Protein AF-A0A1W9PVQ9-F1 (afdb_monomer_lite)

Structure (mmCIF, N/CA/C/O backbone):
data_AF-A0A1W9PVQ9-F1
#
_entry.id   AF-A0A1W9PVQ9-F1
#
loop_
_atom_site.group_PDB
_atom_site.id
_atom_site.type_symbol
_atom_site.label_atom_id
_atom_site.label_alt_id
_atom_site.label_comp_id
_atom_site.label_asym_id
_atom_site.label_entity_id
_atom_site.label_seq_id
_atom_site.pdbx_PDB_ins_code
_atom_site.Cartn_x
_atom_site.Cartn_y
_atom_site.Cartn_z
_atom_site.occupancy
_atom_site.B_iso_or_equiv
_atom_site.auth_seq_id
_atom_site.auth_comp_id
_atom_site.auth_asym_id
_atom_site.auth_atom_id
_atom_site.pdbx_PDB_model_num
ATOM 1 N N . MET A 1 1 ? 15.799 -11.927 -10.872 1.00 75.81 1 MET A N 1
ATOM 2 C CA . MET A 1 1 ? 15.620 -10.584 -11.470 1.00 75.81 1 MET A CA 1
ATOM 3 C C . MET A 1 1 ? 14.295 -10.593 -12.224 1.00 75.81 1 MET A C 1
ATOM 5 O O . MET A 1 1 ? 13.994 -11.629 -12.804 1.00 75.81 1 MET A O 1
ATOM 9 N N . PHE A 1 2 ? 13.507 -9.514 -12.170 1.00 93.31 2 PHE A N 1
ATOM 10 C CA . PHE A 1 2 ? 12.150 -9.440 -12.749 1.00 93.31 2 PHE A CA 1
ATOM 11 C C . PHE A 1 2 ? 12.075 -8.301 -13.785 1.00 93.31 2 PHE A C 1
ATOM 13 O O . PHE A 1 2 ? 11.537 -7.238 -13.480 1.00 93.31 2 PHE A O 1
ATOM 20 N N . PRO A 1 3 ? 12.709 -8.460 -14.965 1.00 94.81 3 PRO A N 1
ATOM 21 C CA . PRO A 1 3 ? 12.792 -7.406 -15.986 1.00 94.81 3 PRO A CA 1
ATOM 22 C C . PRO A 1 3 ? 11.444 -7.101 -16.656 1.00 94.81 3 PRO A C 1
ATOM 24 O O . PRO A 1 3 ? 11.314 -6.123 -17.378 1.00 94.81 3 PRO A O 1
ATOM 27 N N . ASP A 1 4 ? 10.459 -7.962 -16.433 1.00 96.94 4 ASP A N 1
ATOM 28 C CA . ASP A 1 4 ? 9.100 -7.885 -16.946 1.00 96.94 4 ASP A CA 1
ATOM 29 C C . ASP A 1 4 ? 8.183 -6.955 -16.136 1.00 96.94 4 ASP A C 1
ATOM 31 O O . ASP A 1 4 ? 7.067 -6.672 -16.566 1.00 96.94 4 ASP A O 1
ATOM 35 N N . LEU A 1 5 ? 8.648 -6.463 -14.984 1.00 96.75 5 LEU A N 1
ATOM 36 C CA . LEU A 1 5 ? 7.979 -5.419 -14.211 1.00 96.75 5 LEU A CA 1
ATOM 37 C C . LEU A 1 5 ? 8.607 -4.061 -14.514 1.00 96.75 5 LEU A C 1
ATOM 39 O O . LEU A 1 5 ? 9.827 -3.945 -14.461 1.00 96.75 5 LEU A O 1
ATOM 43 N N . THR A 1 6 ? 7.796 -3.028 -14.717 1.00 97.62 6 THR A N 1
ATOM 44 C CA . THR A 1 6 ? 8.257 -1.632 -14.653 1.00 97.62 6 THR A CA 1
ATOM 45 C C . THR A 1 6 ? 8.108 -1.124 -13.222 1.00 97.62 6 THR A C 1
ATOM 47 O O . THR A 1 6 ? 7.087 -1.376 -12.583 1.00 97.62 6 THR A O 1
ATOM 50 N N . VAL A 1 7 ? 9.126 -0.438 -12.698 1.00 97.19 7 VAL A N 1
ATOM 51 C CA . VAL A 1 7 ? 9.133 0.096 -11.330 1.00 97.19 7 VAL A CA 1
ATOM 52 C C . VAL A 1 7 ? 9.292 1.610 -11.359 1.00 97.19 7 VAL A C 1
ATOM 54 O O . VAL A 1 7 ? 10.380 2.124 -11.613 1.00 97.19 7 VAL A O 1
ATOM 57 N N . ASP A 1 8 ? 8.213 2.311 -11.034 1.00 97.75 8 ASP A N 1
ATOM 58 C CA . ASP A 1 8 ? 8.192 3.762 -10.877 1.00 97.75 8 ASP A CA 1
ATOM 59 C C . ASP A 1 8 ? 8.558 4.164 -9.443 1.00 97.75 8 ASP A C 1
ATOM 61 O O . ASP A 1 8 ? 7.897 3.780 -8.475 1.00 97.75 8 ASP A O 1
ATOM 65 N N . ILE A 1 9 ? 9.611 4.967 -9.292 1.00 96.56 9 ILE A N 1
ATOM 66 C CA . ILE A 1 9 ? 10.052 5.512 -8.006 1.00 96.56 9 ILE A CA 1
ATOM 67 C C . ILE A 1 9 ? 9.847 7.022 -8.017 1.00 96.56 9 ILE A C 1
ATOM 69 O O . ILE A 1 9 ? 10.523 7.767 -8.727 1.00 96.56 9 ILE A O 1
ATOM 73 N N . ILE A 1 10 ? 8.927 7.476 -7.173 1.00 96.06 10 ILE A N 1
ATOM 74 C CA . ILE A 1 10 ? 8.628 8.893 -6.970 1.00 96.06 10 ILE A CA 1
ATOM 75 C C . ILE A 1 10 ? 9.386 9.389 -5.734 1.00 96.06 10 ILE A C 1
ATOM 77 O O . ILE A 1 10 ? 9.436 8.721 -4.701 1.00 96.06 10 ILE A O 1
ATOM 81 N N . GLY A 1 11 ? 9.974 10.578 -5.837 1.00 94.56 11 GLY A N 1
ATOM 82 C CA . GLY A 1 11 ? 10.745 11.252 -4.789 1.00 94.56 11 GLY A CA 1
ATOM 83 C C . GLY A 1 11 ? 12.262 11.182 -4.974 1.00 94.56 11 GLY A C 1
ATOM 84 O O . GLY A 1 11 ? 12.976 11.968 -4.358 1.00 94.56 11 GLY A O 1
ATOM 85 N N . TYR A 1 12 ? 12.758 10.306 -5.849 1.00 93.25 12 TYR A N 1
ATOM 86 C CA . TYR A 1 12 ? 14.179 10.192 -6.184 1.00 93.25 12 TYR A CA 1
ATOM 87 C C . TYR A 1 12 ? 14.380 10.526 -7.655 1.00 93.25 12 TYR A C 1
ATOM 89 O O . TYR A 1 12 ? 13.727 9.926 -8.501 1.00 93.25 12 TYR A O 1
ATOM 97 N N . GLY A 1 13 ? 15.253 11.491 -7.954 1.00 92.25 13 GLY A N 1
ATOM 98 C CA . GLY A 1 13 ? 15.697 11.789 -9.326 1.00 92.25 13 GLY A CA 1
ATOM 99 C C . GLY A 1 13 ? 17.002 11.076 -9.687 1.00 92.25 13 GLY A C 1
ATOM 100 O O . GLY A 1 13 ? 17.274 10.815 -10.851 1.00 92.25 13 GLY A O 1
ATOM 101 N N . GLU A 1 14 ? 17.785 10.712 -8.673 1.00 91.38 14 GLU A N 1
ATOM 102 C CA . GLU A 1 14 ? 19.013 9.934 -8.786 1.00 91.38 14 GLU A CA 1
ATOM 103 C C . GLU A 1 14 ? 19.167 9.031 -7.554 1.00 91.38 14 GLU A C 1
ATOM 105 O O . GLU A 1 14 ? 18.642 9.331 -6.476 1.00 91.38 14 GLU A O 1
ATOM 110 N N . LEU A 1 15 ? 19.871 7.906 -7.709 1.00 87.62 15 LEU A N 1
ATOM 111 C CA . LEU A 1 15 ? 20.247 7.065 -6.574 1.00 87.62 15 LEU A CA 1
ATOM 112 C C . LEU A 1 15 ? 21.492 7.622 -5.874 1.00 87.62 15 LEU A C 1
ATOM 114 O O . LEU A 1 15 ? 22.383 8.164 -6.540 1.00 87.62 15 LEU A O 1
ATOM 118 N N . PRO A 1 16 ? 21.628 7.398 -4.552 1.00 83.00 16 PRO A N 1
ATOM 119 C CA . PRO A 1 16 ? 22.886 7.631 -3.860 1.00 83.00 16 PRO A CA 1
ATOM 120 C C . PRO A 1 16 ? 24.035 6.929 -4.595 1.00 83.00 16 PRO A C 1
ATOM 122 O O . PRO A 1 16 ? 23.913 5.773 -5.001 1.00 83.00 16 PRO A O 1
ATOM 125 N N . ASN A 1 17 ? 25.156 7.629 -4.763 1.00 86.00 17 ASN A N 1
ATOM 126 C CA . ASN A 1 17 ? 26.359 7.135 -5.449 1.00 86.00 17 ASN A CA 1
ATOM 127 C C . ASN A 1 17 ? 26.220 6.889 -6.967 1.00 86.00 17 ASN A C 1
ATOM 129 O O . ASN A 1 17 ? 27.104 6.259 -7.543 1.00 86.00 17 ASN A O 1
AT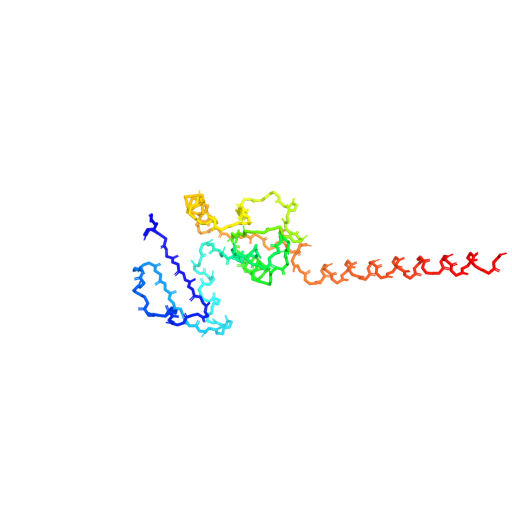OM 133 N N . LYS A 1 18 ? 25.157 7.381 -7.626 1.00 81.00 18 LYS A N 1
ATOM 134 C CA . LYS A 1 18 ? 24.981 7.334 -9.096 1.00 81.00 18 LYS A CA 1
ATOM 135 C C . LYS A 1 18 ? 25.138 5.934 -9.703 1.00 81.00 18 LYS A C 1
ATOM 137 O O . LYS A 1 18 ? 25.698 5.769 -10.786 1.00 81.00 18 LYS A O 1
ATOM 142 N N . GLN A 1 19 ? 24.659 4.917 -8.992 1.00 83.31 19 GLN A N 1
ATOM 143 C CA . GLN A 1 19 ? 24.690 3.546 -9.493 1.00 83.31 19 GLN A CA 1
ATOM 144 C C . GLN A 1 19 ? 23.844 3.416 -10.771 1.00 83.31 19 GLN A C 1
ATOM 146 O O . GLN A 1 19 ? 22.787 4.051 -10.861 1.00 83.31 19 GLN A O 1
ATOM 151 N N . PRO A 1 20 ? 24.275 2.601 -11.752 1.00 86.31 20 PRO A N 1
ATOM 152 C CA . PRO A 1 20 ? 23.484 2.354 -12.948 1.00 86.31 20 PRO A CA 1
ATOM 153 C C . PRO A 1 20 ? 22.158 1.689 -12.570 1.00 86.31 20 PRO A C 1
ATOM 155 O O . PRO A 1 20 ? 22.122 0.723 -11.806 1.00 86.31 20 PRO A O 1
ATOM 158 N N . LEU A 1 21 ? 21.067 2.218 -13.117 1.00 90.06 21 LEU A N 1
ATOM 159 C CA . LEU A 1 21 ? 19.730 1.678 -12.911 1.00 90.06 21 LEU A CA 1
ATOM 160 C C . LEU A 1 21 ? 19.449 0.541 -13.897 1.00 90.06 21 LEU A C 1
ATOM 162 O O . LEU A 1 21 ? 19.834 0.635 -15.066 1.00 90.06 21 LEU A O 1
ATOM 166 N N . PRO A 1 22 ? 18.735 -0.514 -13.472 1.00 92.69 22 PRO A N 1
ATOM 167 C CA . PRO A 1 22 ? 18.123 -1.450 -14.404 1.00 92.69 22 PRO A CA 1
ATOM 168 C C . PRO A 1 22 ? 17.193 -0.714 -15.381 1.00 92.69 22 PRO A C 1
ATOM 170 O O . PRO A 1 22 ? 16.501 0.223 -14.988 1.00 92.69 22 PRO A O 1
ATOM 173 N N . GLY A 1 23 ? 17.124 -1.166 -16.637 1.00 94.69 23 GLY A N 1
ATOM 174 C CA . GLY A 1 23 ? 16.328 -0.505 -17.687 1.00 94.69 23 GLY A CA 1
ATOM 175 C C . GLY A 1 23 ? 14.810 -0.498 -17.456 1.00 94.69 23 GLY A C 1
ATOM 176 O O . GLY A 1 23 ? 14.084 0.162 -18.189 1.00 94.69 23 GLY A O 1
ATOM 177 N N . ASN A 1 24 ? 14.331 -1.221 -16.445 1.00 96.94 24 ASN A N 1
ATOM 178 C CA . ASN A 1 24 ? 12.931 -1.301 -16.044 1.00 96.94 24 ASN A CA 1
ATOM 179 C C . ASN A 1 24 ? 12.615 -0.491 -14.768 1.00 96.94 24 ASN A C 1
ATOM 181 O O . ASN A 1 24 ? 11.546 -0.662 -14.186 1.00 96.94 24 ASN A O 1
ATOM 185 N N . VAL A 1 25 ? 13.535 0.364 -14.310 1.00 96.25 25 VAL A N 1
ATOM 186 C CA . VAL A 1 25 ? 13.341 1.258 -13.159 1.00 96.25 25 VAL A CA 1
ATOM 187 C C . VAL A 1 25 ? 13.334 2.705 -13.635 1.00 96.25 25 VAL A C 1
ATOM 189 O O . VAL A 1 25 ? 14.267 3.148 -14.301 1.00 96.25 25 VAL A O 1
ATOM 192 N N . ILE A 1 26 ? 12.300 3.452 -13.256 1.00 96.69 26 ILE A N 1
ATOM 193 C CA . ILE A 1 26 ? 12.103 4.848 -13.643 1.00 96.69 26 ILE A CA 1
ATOM 194 C C . ILE A 1 26 ? 12.126 5.711 -12.383 1.00 96.69 26 ILE A C 1
ATOM 196 O O . ILE A 1 26 ? 11.346 5.506 -11.454 1.00 96.69 26 ILE A O 1
ATOM 200 N N . LEU A 1 27 ? 13.037 6.680 -12.351 1.00 97.00 27 LEU A N 1
ATOM 201 C CA . LEU A 1 27 ? 13.144 7.675 -11.288 1.00 97.00 27 LEU A CA 1
ATOM 202 C C . LEU A 1 27 ? 12.448 8.961 -11.731 1.00 97.00 27 LEU A C 1
ATOM 204 O O . LEU A 1 27 ? 12.889 9.606 -12.679 1.00 97.00 27 LEU A O 1
ATOM 208 N N . HIS A 1 28 ? 11.376 9.343 -11.044 1.00 96.69 28 HIS A N 1
ATOM 209 C CA . HIS A 1 28 ? 10.561 10.504 -11.425 1.00 96.69 28 HIS A CA 1
ATOM 210 C C . HIS A 1 28 ? 10.985 11.810 -10.750 1.00 96.69 28 HIS A C 1
ATOM 212 O O . HIS A 1 28 ? 10.452 12.871 -11.065 1.00 96.69 28 HIS A O 1
ATOM 218 N N . GLY A 1 29 ? 11.918 11.763 -9.797 1.00 96.19 29 GLY A N 1
ATOM 219 C CA . GLY A 1 29 ? 12.173 12.906 -8.926 1.00 96.19 29 GLY A CA 1
ATOM 220 C C . GLY A 1 29 ? 10.974 13.220 -8.036 1.00 96.19 29 GLY A C 1
ATOM 221 O O . GLY A 1 29 ? 10.054 12.417 -7.871 1.00 96.19 29 GLY A O 1
ATOM 222 N N . TYR A 1 30 ? 11.000 14.393 -7.411 1.00 96.38 30 TYR A N 1
ATOM 223 C CA . TYR A 1 30 ? 9.848 14.876 -6.662 1.00 96.38 30 TYR A CA 1
ATOM 224 C C . TYR A 1 30 ? 8.717 15.254 -7.624 1.00 96.38 30 TYR A C 1
ATOM 226 O O . TYR A 1 30 ? 8.919 16.074 -8.517 1.00 96.38 30 TYR A O 1
ATOM 234 N N . LEU A 1 31 ? 7.524 14.703 -7.395 1.00 96.94 31 LEU A N 1
ATOM 235 C CA . LEU A 1 31 ? 6.315 15.037 -8.142 1.00 96.94 31 LEU A CA 1
ATOM 236 C C . LEU A 1 31 ? 5.258 15.633 -7.217 1.00 96.94 31 LEU A C 1
ATOM 238 O O . LEU A 1 31 ? 5.108 15.214 -6.067 1.00 96.94 31 LEU A O 1
ATOM 242 N N . LYS A 1 32 ? 4.485 16.583 -7.747 1.00 96.38 32 LYS A N 1
ATOM 243 C CA . LYS A 1 32 ? 3.250 17.048 -7.110 1.00 96.38 32 LYS A CA 1
ATOM 244 C C . LYS A 1 32 ? 2.121 16.049 -7.358 1.00 96.38 32 LYS A C 1
ATOM 246 O O . LYS A 1 32 ? 2.213 15.199 -8.243 1.00 96.38 32 LYS A O 1
ATOM 251 N N . SER A 1 33 ? 1.033 16.193 -6.605 1.00 93.56 33 SER A N 1
ATOM 252 C CA . SER A 1 33 ? -0.125 15.297 -6.681 1.00 93.56 33 SER A CA 1
ATOM 253 C C . SER A 1 33 ? -0.703 15.149 -8.077 1.00 93.56 33 SER A C 1
ATOM 255 O O . SER A 1 33 ? -0.886 14.031 -8.537 1.00 93.56 33 SER A O 1
ATOM 257 N N . GLU A 1 34 ? -0.896 16.242 -8.806 1.00 95.75 34 GLU A N 1
ATOM 258 C CA . GLU A 1 34 ? -1.397 16.186 -10.185 1.00 95.75 34 GLU A CA 1
ATOM 259 C C . GLU A 1 34 ? -0.549 15.316 -11.129 1.00 95.75 34 GLU A C 1
ATOM 261 O O . GLU A 1 34 ? -1.084 14.727 -12.069 1.00 95.75 34 GLU A O 1
ATOM 266 N N . ASP A 1 35 ? 0.754 15.188 -10.867 1.00 97.31 35 ASP A N 1
ATOM 267 C CA . ASP A 1 35 ? 1.671 14.430 -11.711 1.00 97.31 35 ASP A CA 1
ATOM 268 C C . ASP A 1 35 ? 1.791 12.974 -11.278 1.00 97.31 35 ASP A C 1
ATOM 270 O O . ASP A 1 35 ? 1.674 12.085 -12.122 1.00 97.31 35 ASP A O 1
ATOM 274 N N . TYR A 1 36 ? 1.947 12.691 -9.979 1.00 96.50 36 TYR A N 1
ATOM 275 C CA . TYR A 1 36 ? 2.007 11.291 -9.550 1.00 96.50 36 TYR A CA 1
ATOM 276 C C . TYR A 1 36 ? 0.666 10.568 -9.715 1.00 96.50 36 TYR A C 1
ATOM 278 O O . TYR A 1 36 ? 0.649 9.351 -9.893 1.00 96.50 36 TYR A O 1
ATOM 286 N N . LEU A 1 37 ? -0.461 11.286 -9.733 1.00 97.19 37 LEU A N 1
ATOM 287 C CA . LEU A 1 37 ? -1.762 10.679 -10.018 1.00 97.19 37 LEU A CA 1
ATOM 288 C C . LEU A 1 37 ? -1.871 10.146 -11.450 1.00 97.19 37 LEU A C 1
ATOM 290 O O . LEU A 1 37 ? -2.578 9.166 -11.677 1.00 97.19 37 LEU A O 1
ATOM 294 N N . LYS A 1 38 ? -1.125 10.714 -12.406 1.00 97.62 38 LYS A N 1
ATOM 295 C CA . LYS A 1 38 ? -1.024 10.160 -13.767 1.00 97.62 38 LYS A CA 1
ATOM 296 C C . LYS A 1 38 ? -0.326 8.799 -13.751 1.00 97.62 38 LYS A C 1
ATOM 298 O O . LYS A 1 38 ? -0.729 7.903 -14.485 1.00 97.62 38 LYS A O 1
ATOM 303 N N . ILE A 1 39 ? 0.669 8.627 -12.877 1.00 97.81 39 ILE A N 1
ATOM 304 C CA . ILE A 1 39 ? 1.351 7.343 -12.661 1.00 97.81 39 ILE A CA 1
ATOM 305 C C . ILE A 1 39 ? 0.396 6.356 -11.983 1.00 97.81 39 ILE A C 1
ATOM 307 O O . ILE A 1 39 ? 0.259 5.226 -12.440 1.00 97.81 39 ILE A O 1
ATOM 311 N N . PHE A 1 40 ? -0.336 6.780 -10.948 1.00 97.69 40 PHE A N 1
ATOM 312 C CA . PHE A 1 40 ? -1.325 5.917 -10.286 1.00 97.69 40 PHE A CA 1
ATOM 313 C C . PHE A 1 40 ? -2.405 5.431 -11.256 1.00 97.69 40 PHE A C 1
ATOM 315 O O . PHE A 1 40 ? -2.829 4.282 -11.172 1.00 97.69 40 PHE A O 1
ATOM 322 N N . ALA A 1 41 ? -2.831 6.274 -12.199 1.00 97.19 41 ALA A N 1
ATOM 323 C CA . ALA A 1 41 ? -3.848 5.907 -13.178 1.00 97.19 41 ALA A CA 1
ATOM 324 C C . ALA A 1 41 ? -3.440 4.692 -14.029 1.00 97.19 41 ALA A C 1
ATOM 326 O O . ALA A 1 41 ? -4.302 3.872 -14.349 1.00 97.19 41 ALA A O 1
ATOM 327 N N . ILE A 1 42 ? -2.148 4.550 -14.344 1.00 96.81 42 ILE A N 1
ATOM 328 C CA . ILE A 1 42 ? -1.613 3.460 -15.175 1.00 96.81 42 ILE A CA 1
ATOM 329 C C . ILE A 1 42 ? -0.961 2.329 -14.371 1.00 96.81 42 ILE A C 1
ATOM 331 O O . ILE A 1 42 ? -0.754 1.250 -14.917 1.00 96.81 42 ILE A O 1
ATOM 335 N N . ALA A 1 43 ? -0.648 2.546 -13.093 1.00 98.25 43 ALA A N 1
ATOM 336 C CA . ALA A 1 43 ? -0.029 1.534 -12.247 1.00 98.25 43 ALA A CA 1
ATOM 337 C C . ALA A 1 43 ? -0.977 0.351 -11.986 1.00 98.25 43 ALA A C 1
ATOM 339 O O . ALA A 1 43 ? -2.193 0.510 -11.840 1.00 98.25 43 ALA A O 1
ATOM 340 N N . ASP A 1 44 ? -0.412 -0.851 -11.892 1.00 98.50 44 ASP A N 1
ATOM 341 C CA . ASP A 1 44 ? -1.158 -2.067 -11.549 1.00 98.50 44 ASP A CA 1
ATOM 342 C C . ASP A 1 44 ? -1.184 -2.327 -10.042 1.00 98.50 44 ASP A C 1
ATOM 344 O O . ASP A 1 44 ? -2.186 -2.792 -9.502 1.00 98.50 44 ASP A O 1
ATOM 348 N N . VAL A 1 45 ? -0.079 -2.025 -9.360 1.00 98.62 45 VAL A N 1
ATOM 349 C CA . VAL A 1 45 ? 0.091 -2.221 -7.919 1.00 98.62 45 VAL A CA 1
ATOM 350 C C . VAL A 1 45 ? 0.930 -1.102 -7.321 1.00 98.62 45 VAL A C 1
ATOM 352 O O . VAL A 1 45 ? 1.772 -0.513 -7.999 1.00 98.62 45 VAL A O 1
ATOM 355 N N . ALA A 1 46 ? 0.738 -0.847 -6.032 1.00 98.44 46 ALA A N 1
ATOM 356 C CA . ALA A 1 46 ? 1.535 0.095 -5.263 1.00 98.44 46 ALA A CA 1
ATOM 357 C C . ALA A 1 46 ? 2.317 -0.604 -4.145 1.00 98.44 46 ALA A C 1
ATOM 359 O O . ALA A 1 46 ? 1.916 -1.646 -3.622 1.00 98.44 46 ALA A O 1
ATOM 360 N N . VAL A 1 47 ? 3.441 -0.008 -3.750 1.00 98.25 47 VAL A N 1
ATOM 361 C CA . VAL A 1 47 ? 4.327 -0.539 -2.710 1.00 98.25 47 VAL A CA 1
ATOM 362 C C . VAL A 1 47 ? 4.402 0.467 -1.565 1.00 98.25 47 VAL A C 1
ATOM 364 O O . VAL A 1 47 ? 4.913 1.574 -1.726 1.00 98.25 47 VAL A O 1
ATOM 367 N N . SER A 1 48 ? 3.875 0.093 -0.397 1.00 97.62 48 SER A N 1
ATOM 368 C CA . SER A 1 48 ? 4.009 0.881 0.834 1.00 97.62 48 SER A CA 1
ATOM 369 C C . SER A 1 48 ? 5.416 0.713 1.432 1.00 97.62 48 SER A C 1
ATOM 371 O O . SER A 1 48 ? 6.341 0.202 0.806 1.00 97.62 48 SER A O 1
ATOM 373 N N . SER A 1 49 ? 5.614 1.168 2.667 1.00 95.69 49 SER A N 1
ATOM 374 C CA . SER A 1 49 ? 6.875 1.001 3.387 1.00 95.69 49 SER A CA 1
ATOM 375 C C . SER A 1 49 ? 7.272 -0.476 3.483 1.00 95.69 49 SER A C 1
ATOM 377 O O . SER A 1 49 ? 6.510 -1.301 3.986 1.00 95.69 49 SER A O 1
ATOM 379 N N . LEU A 1 50 ? 8.492 -0.782 3.037 1.00 96.62 50 LEU A N 1
ATOM 380 C CA . LEU A 1 50 ? 9.031 -2.143 3.013 1.00 96.62 50 LEU A CA 1
ATOM 381 C C . LEU A 1 50 ? 9.990 -2.452 4.169 1.00 96.62 50 LEU A C 1
ATOM 383 O O . LEU A 1 50 ? 10.139 -3.608 4.541 1.00 96.62 50 LEU A O 1
ATOM 387 N N . ALA A 1 51 ? 10.631 -1.442 4.764 1.00 96.50 51 ALA A N 1
ATOM 388 C CA . ALA A 1 51 ? 11.617 -1.653 5.826 1.00 96.50 51 ALA A CA 1
ATOM 389 C C . ALA A 1 51 ? 11.330 -0.985 7.195 1.00 96.50 51 ALA A C 1
ATOM 391 O O . ALA A 1 51 ? 12.256 -0.406 7.770 1.00 96.50 51 ALA A O 1
ATOM 392 N N . PRO A 1 52 ? 10.101 -1.027 7.759 1.00 96.81 52 PRO A N 1
ATOM 393 C CA . PRO A 1 52 ? 9.859 -0.524 9.120 1.00 96.81 52 PRO A CA 1
ATOM 394 C C . PRO A 1 52 ? 10.715 -1.191 10.212 1.00 96.81 52 PRO A C 1
ATOM 396 O O . PRO A 1 52 ? 11.164 -0.494 11.123 1.00 96.81 52 PRO A O 1
ATOM 399 N N . HIS A 1 53 ? 11.042 -2.485 10.082 1.00 97.12 53 HIS A N 1
ATOM 400 C CA . HIS A 1 53 ? 11.933 -3.209 11.008 1.00 97.12 53 HIS A CA 1
ATOM 401 C C . HIS A 1 53 ? 13.289 -2.524 11.233 1.00 97.12 53 HIS A C 1
ATOM 403 O O . HIS A 1 53 ? 13.832 -2.597 12.332 1.00 97.12 53 HIS A O 1
ATOM 409 N N . ARG A 1 54 ? 13.821 -1.784 10.247 1.00 97.38 54 ARG A N 1
ATOM 410 C CA . ARG A 1 54 ? 15.078 -1.019 10.398 1.00 97.38 54 ARG A CA 1
ATOM 411 C C . ARG A 1 54 ? 15.006 0.059 11.477 1.00 97.38 54 ARG A C 1
ATOM 413 O O . ARG A 1 54 ? 16.034 0.562 11.915 1.00 97.38 54 ARG A O 1
ATOM 420 N N . LYS A 1 55 ? 13.794 0.437 11.881 1.00 96.62 55 LYS A N 1
ATOM 421 C CA . LYS A 1 55 ? 13.511 1.399 12.949 1.00 96.62 55 LYS A CA 1
ATOM 422 C C . LYS A 1 55 ? 12.893 0.736 14.185 1.00 96.62 55 LYS A C 1
ATOM 424 O O . LYS A 1 55 ? 12.373 1.446 15.036 1.00 96.62 55 LYS A O 1
ATOM 429 N N . GLY A 1 56 ? 12.908 -0.598 14.273 1.00 97.06 56 GLY A N 1
ATOM 430 C CA . GLY A 1 56 ? 12.274 -1.345 15.365 1.00 97.06 56 GLY A CA 1
ATOM 431 C C . GLY A 1 56 ? 10.745 -1.257 15.370 1.00 97.06 56 GLY A C 1
ATOM 432 O O . GLY A 1 56 ? 10.136 -1.370 16.428 1.00 97.06 56 GLY A O 1
ATOM 433 N N . MET A 1 57 ? 10.124 -1.001 14.214 1.00 97.25 57 MET A N 1
ATOM 434 C CA . MET A 1 57 ? 8.669 -0.901 14.088 1.00 97.25 57 MET A CA 1
ATOM 435 C C . MET A 1 57 ? 8.097 -2.144 13.415 1.00 97.25 57 MET A C 1
ATOM 437 O O . MET A 1 57 ? 8.472 -2.436 12.278 1.00 97.25 57 MET A O 1
ATOM 441 N N . ASP A 1 58 ? 7.139 -2.792 14.078 1.00 96.88 58 ASP A N 1
ATOM 442 C CA . ASP A 1 58 ? 6.356 -3.903 13.519 1.00 96.88 58 ASP A CA 1
ATOM 443 C C . ASP A 1 58 ? 4.972 -3.485 13.036 1.00 96.88 58 ASP A C 1
ATOM 445 O O . ASP A 1 58 ? 4.445 -4.085 12.102 1.00 96.88 58 ASP A O 1
ATOM 449 N N . GLU A 1 59 ? 4.407 -2.432 13.630 1.00 97.75 59 GLU A N 1
ATOM 450 C CA . GLU A 1 59 ? 3.089 -1.904 13.294 1.00 97.75 59 GLU A CA 1
ATOM 451 C C . GLU A 1 59 ? 3.177 -0.451 12.801 1.00 97.75 59 GLU A C 1
ATOM 453 O O . GLU A 1 59 ? 3.968 0.344 13.317 1.00 97.75 59 GLU A O 1
ATOM 458 N N . ALA A 1 60 ? 2.380 -0.095 11.788 1.00 96.69 60 ALA A N 1
ATOM 459 C CA . ALA A 1 60 ? 2.280 1.278 11.291 1.00 96.69 60 ALA A CA 1
ATOM 460 C C . ALA A 1 60 ? 0.934 1.578 10.608 1.00 96.69 60 ALA A C 1
ATOM 462 O O . ALA A 1 60 ? 0.257 0.691 10.098 1.00 96.69 60 ALA A O 1
ATOM 463 N N . SER A 1 61 ? 0.603 2.866 10.502 1.00 94.94 61 SER A N 1
ATOM 464 C CA . SER A 1 61 ? -0.544 3.406 9.758 1.00 94.94 61 SER A CA 1
ATOM 465 C C . SER A 1 61 ? -0.074 4.318 8.613 1.00 94.94 61 SER A C 1
ATOM 467 O O . SER A 1 61 ? -0.371 5.510 8.545 1.00 94.94 61 SER A O 1
ATOM 469 N N . SER A 1 62 ? 0.747 3.766 7.713 1.00 95.56 62 SER A N 1
ATOM 470 C CA . SER A 1 62 ? 1.431 4.533 6.659 1.00 95.56 62 SER A CA 1
ATOM 471 C C . SER A 1 62 ? 0.453 5.299 5.762 1.00 95.56 62 SER A C 1
ATOM 473 O O . SER A 1 62 ? -0.380 4.682 5.094 1.00 95.56 62 SER A O 1
ATOM 475 N N . LEU A 1 63 ? 0.629 6.620 5.640 1.00 94.69 63 LEU A N 1
ATOM 476 C CA . LEU A 1 63 ? -0.168 7.458 4.732 1.00 94.69 63 LEU A CA 1
ATOM 477 C C . LEU A 1 63 ? -0.146 6.947 3.285 1.00 94.69 63 LEU A C 1
ATOM 479 O O . LEU A 1 63 ? -1.174 6.987 2.619 1.00 94.69 63 LEU A O 1
ATOM 483 N N . LYS A 1 64 ? 0.985 6.378 2.838 1.00 94.88 64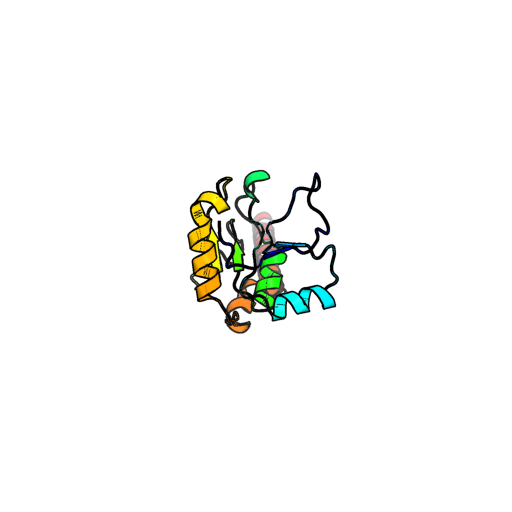 LYS A N 1
ATOM 484 C CA . LYS A 1 64 ? 1.121 5.801 1.492 1.00 94.88 64 LYS A CA 1
ATOM 485 C C . LYS A 1 64 ? 0.072 4.723 1.227 1.00 94.88 64 LYS A C 1
ATOM 487 O O . LYS A 1 64 ? -0.629 4.779 0.230 1.00 94.88 64 LYS A O 1
ATOM 492 N N . SER A 1 65 ? -0.073 3.768 2.148 1.00 96.88 65 SER A N 1
ATOM 493 C CA . SER A 1 65 ? -1.044 2.677 1.989 1.00 96.88 65 SER A CA 1
ATOM 494 C C . SER A 1 65 ? -2.489 3.179 1.923 1.00 96.88 65 SER A C 1
ATOM 496 O O . SER A 1 65 ? -3.256 2.688 1.102 1.00 96.88 65 SER A O 1
ATOM 498 N N . ARG A 1 66 ? -2.850 4.191 2.727 1.00 97.00 66 ARG A N 1
ATOM 499 C CA . ARG A 1 66 ? -4.188 4.801 2.678 1.00 97.00 66 ARG A CA 1
ATOM 500 C C . ARG A 1 66 ? -4.406 5.505 1.348 1.00 97.00 66 ARG A C 1
ATOM 502 O O . ARG A 1 66 ? -5.454 5.332 0.744 1.00 97.00 66 ARG A O 1
ATOM 509 N N . GLU A 1 67 ? -3.418 6.261 0.881 1.00 96.62 67 GLU A N 1
ATOM 510 C CA . GLU A 1 67 ? -3.502 6.975 -0.389 1.00 96.62 67 GLU A CA 1
ATOM 511 C C . GLU A 1 67 ? -3.647 6.011 -1.573 1.00 96.62 67 GLU A C 1
ATOM 513 O O . GLU A 1 67 ? -4.582 6.145 -2.357 1.00 96.62 67 GLU A O 1
ATOM 518 N N . TYR A 1 68 ? -2.788 4.994 -1.669 1.00 98.06 68 TYR A N 1
ATOM 519 C CA . TYR A 1 68 ? -2.851 4.001 -2.743 1.00 98.06 68 TYR A CA 1
ATOM 520 C C . TYR A 1 68 ? -4.207 3.302 -2.791 1.00 98.06 68 TYR A C 1
ATOM 522 O O . TYR A 1 68 ? -4.841 3.254 -3.844 1.00 98.06 68 TYR A O 1
ATOM 530 N N . LEU A 1 69 ? -4.695 2.832 -1.642 1.00 98.00 69 LEU A N 1
ATOM 531 C CA . LEU A 1 69 ? -5.996 2.179 -1.550 1.00 98.00 69 LEU A CA 1
ATOM 532 C C . LEU A 1 69 ? -7.157 3.138 -1.854 1.00 98.00 69 LEU A C 1
ATOM 534 O O . LEU A 1 69 ? -8.110 2.738 -2.518 1.00 98.00 69 LEU A O 1
ATOM 538 N N . ALA A 1 70 ? -7.070 4.409 -1.448 1.00 96.38 70 ALA A N 1
ATOM 539 C CA . ALA A 1 70 ? -8.075 5.426 -1.770 1.00 96.38 70 ALA A CA 1
ATOM 540 C C . ALA A 1 70 ? -8.155 5.736 -3.277 1.00 96.38 70 ALA A C 1
ATOM 542 O O . ALA A 1 70 ? -9.233 6.081 -3.768 1.00 96.38 70 ALA A O 1
ATOM 543 N N . TYR A 1 71 ? -7.041 5.588 -4.002 1.00 97.19 71 TYR A N 1
ATOM 544 C CA . TYR A 1 71 ? -6.972 5.664 -5.467 1.00 97.19 71 TYR A CA 1
ATOM 545 C C . TYR A 1 71 ? -7.177 4.309 -6.163 1.00 97.19 71 TYR A C 1
ATOM 547 O O . TYR A 1 71 ? -6.994 4.197 -7.375 1.00 97.19 71 TYR A O 1
ATOM 555 N N . GLY A 1 72 ? -7.595 3.281 -5.422 1.00 98.06 72 GLY A N 1
ATOM 556 C CA . GLY A 1 72 ? -7.963 1.989 -5.983 1.00 98.06 72 GLY A CA 1
ATOM 557 C C . GLY A 1 72 ? -6.774 1.105 -6.360 1.00 98.06 72 GLY A C 1
ATOM 558 O O . GLY A 1 72 ? -6.953 0.181 -7.146 1.00 98.06 72 GLY A O 1
ATOM 559 N N . LEU A 1 73 ? -5.567 1.350 -5.849 1.00 98.56 73 LEU A N 1
ATOM 560 C CA . LEU A 1 73 ? -4.387 0.542 -6.165 1.00 98.56 73 LEU A CA 1
ATOM 561 C C . LEU A 1 73 ? -4.234 -0.643 -5.198 1.00 98.56 73 LEU A C 1
ATOM 563 O O . LEU A 1 73 ? -4.068 -0.433 -3.990 1.00 98.56 73 LEU A O 1
ATOM 567 N N . PRO A 1 74 ? -4.216 -1.893 -5.704 1.00 98.69 74 PRO A N 1
ATOM 568 C CA . PRO A 1 74 ? -3.792 -3.045 -4.919 1.00 98.69 74 PRO A CA 1
ATOM 569 C C . PRO A 1 74 ? -2.391 -2.808 -4.351 1.00 98.69 74 PRO A C 1
ATOM 571 O O . PRO A 1 74 ? -1.507 -2.302 -5.042 1.00 98.69 74 PRO A O 1
ATOM 574 N N . THR A 1 75 ? -2.189 -3.125 -3.076 1.00 98.62 75 THR A N 1
ATOM 575 C CA . THR A 1 75 ? -1.042 -2.619 -2.313 1.00 98.62 75 THR A CA 1
ATOM 576 C C . THR A 1 75 ? -0.237 -3.748 -1.679 1.00 98.62 75 THR A C 1
ATOM 578 O O . THR A 1 75 ? -0.789 -4.699 -1.128 1.00 98.62 75 THR A O 1
ATOM 581 N N . ILE A 1 76 ? 1.087 -3.613 -1.727 1.00 98.62 76 ILE A N 1
ATOM 582 C CA . ILE A 1 76 ? 2.056 -4.481 -1.055 1.00 98.62 76 ILE A CA 1
ATOM 583 C C . ILE A 1 76 ? 2.585 -3.760 0.188 1.00 98.62 76 ILE A C 1
ATOM 585 O O . ILE A 1 76 ? 2.950 -2.582 0.122 1.00 98.62 76 ILE A O 1
ATOM 589 N N . LEU A 1 77 ? 2.663 -4.461 1.318 1.00 97.88 77 LEU A N 1
ATOM 590 C CA . LEU A 1 77 ? 3.177 -3.927 2.579 1.00 97.88 77 LEU A CA 1
ATOM 591 C C . LEU A 1 77 ? 3.983 -4.967 3.359 1.00 97.88 77 LEU A C 1
ATOM 593 O O . LEU A 1 77 ? 3.752 -6.167 3.232 1.00 97.88 77 LEU A O 1
ATOM 597 N N . ALA A 1 78 ? 4.940 -4.495 4.159 1.00 97.56 78 ALA A N 1
ATOM 598 C CA . ALA A 1 78 ? 5.855 -5.345 4.923 1.00 97.56 78 ALA A CA 1
ATOM 599 C C . ALA A 1 78 ? 5.819 -5.040 6.427 1.00 97.56 78 ALA A C 1
ATOM 601 O O . ALA A 1 78 ? 6.861 -4.929 7.063 1.00 97.56 78 ALA A O 1
ATOM 602 N N . TYR A 1 79 ? 4.631 -4.798 6.977 1.00 97.62 79 TYR A N 1
ATOM 603 C CA . TYR A 1 79 ? 4.409 -4.474 8.388 1.00 97.62 79 TYR A CA 1
ATOM 604 C C . TYR A 1 79 ? 2.973 -4.831 8.781 1.00 97.62 79 TYR A C 1
ATOM 606 O O . TYR A 1 79 ? 2.124 -5.024 7.915 1.00 97.62 79 TYR A O 1
ATOM 614 N N . LYS A 1 80 ? 2.683 -4.906 10.078 1.00 97.94 80 LYS A N 1
ATOM 6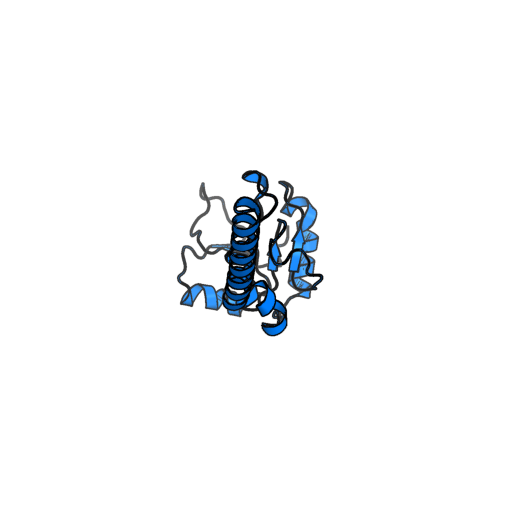15 C CA . LYS A 1 80 ? 1.311 -4.994 10.570 1.00 97.94 80 LYS A CA 1
ATOM 616 C C . LYS A 1 80 ? 0.644 -3.640 10.387 1.00 97.94 80 LYS A C 1
ATOM 618 O O . LYS A 1 80 ? 1.069 -2.647 10.967 1.00 97.94 80 LYS A O 1
ATOM 623 N N . ASP A 1 81 ? -0.380 -3.567 9.561 1.00 97.75 81 ASP A N 1
ATOM 624 C CA . ASP A 1 81 ? -1.078 -2.306 9.365 1.00 97.75 81 ASP A CA 1
ATOM 625 C C . ASP A 1 81 ? -2.199 -2.139 10.399 1.00 97.75 81 ASP A C 1
ATOM 627 O O . ASP A 1 81 ? -3.074 -2.998 10.480 1.00 97.75 81 ASP A O 1
ATOM 631 N N . THR A 1 82 ? -2.201 -1.042 11.166 1.00 95.94 82 THR A N 1
ATOM 632 C CA . THR A 1 82 ? -3.140 -0.840 12.293 1.00 95.94 82 THR A CA 1
ATOM 633 C C . THR A 1 82 ? -4.607 -1.046 11.913 1.00 95.94 82 THR A C 1
ATOM 635 O O . THR A 1 82 ? -5.386 -1.555 12.715 1.00 95.94 82 THR A O 1
ATOM 638 N N . ASP A 1 83 ? -4.982 -0.678 10.687 1.00 95.69 83 ASP A N 1
ATOM 639 C CA . ASP A 1 83 ? -6.377 -0.703 10.243 1.00 95.69 83 ASP A CA 1
ATOM 640 C C . ASP A 1 83 ? -6.669 -1.821 9.241 1.00 95.69 83 ASP A C 1
ATOM 642 O O . ASP A 1 83 ? -7.825 -2.191 9.062 1.00 95.69 83 ASP A O 1
ATOM 646 N N . LEU A 1 84 ? -5.640 -2.340 8.569 1.00 96.50 84 LEU A N 1
ATOM 647 C CA . LEU A 1 84 ? -5.797 -3.281 7.458 1.00 96.50 84 LEU A CA 1
ATOM 648 C C . LEU A 1 84 ? -5.382 -4.707 7.825 1.00 96.50 84 LEU A C 1
ATOM 650 O O . LEU A 1 84 ? -5.587 -5.625 7.033 1.00 96.50 84 LEU A O 1
ATOM 654 N N . ASP A 1 85 ? -4.772 -4.930 8.993 1.00 94.81 85 ASP A N 1
ATOM 655 C CA . ASP A 1 85 ? -4.201 -6.240 9.297 1.00 94.81 85 ASP A CA 1
ATOM 656 C C . ASP A 1 85 ? -5.254 -7.346 9.490 1.00 94.81 85 ASP A C 1
ATOM 658 O O . ASP A 1 85 ? -4.993 -8.505 9.183 1.00 94.81 85 ASP A O 1
ATOM 662 N N . SER A 1 86 ? -6.472 -7.006 9.900 1.00 93.50 86 SER A N 1
ATOM 663 C CA . SER A 1 86 ? -7.568 -7.977 10.013 1.00 93.50 86 SER A CA 1
ATOM 664 C C . SER A 1 86 ? -8.237 -8.324 8.679 1.00 93.50 86 SER A C 1
ATOM 666 O O . SER A 1 86 ? -9.078 -9.220 8.645 1.00 93.50 86 SER A O 1
ATOM 668 N N . LEU A 1 87 ? -7.896 -7.628 7.589 1.00 94.56 87 LEU A N 1
ATOM 669 C CA . LEU A 1 87 ? -8.494 -7.866 6.280 1.00 94.56 87 LEU A CA 1
ATOM 670 C C . LEU A 1 87 ? -7.903 -9.107 5.610 1.00 94.56 87 LEU A C 1
ATOM 672 O O . LEU A 1 87 ? -6.687 -9.202 5.427 1.00 94.56 87 LEU A O 1
ATOM 676 N N . ASP A 1 88 ? -8.794 -9.997 5.177 1.00 94.56 88 ASP A N 1
ATOM 677 C CA . ASP A 1 88 ? -8.496 -11.101 4.266 1.00 94.56 88 ASP A CA 1
ATOM 678 C C . ASP A 1 88 ? -9.045 -10.755 2.877 1.00 94.56 88 ASP A C 1
ATOM 680 O O . ASP A 1 88 ? -10.224 -10.948 2.578 1.00 94.56 88 ASP A O 1
ATOM 684 N N . VAL A 1 89 ? -8.208 -10.102 2.068 1.00 96.62 89 VAL A N 1
ATOM 685 C CA . VAL A 1 89 ? -8.591 -9.547 0.765 1.00 96.62 89 VAL A CA 1
ATOM 686 C C . VAL A 1 89 ? -7.494 -9.761 -0.269 1.00 96.62 89 VAL A C 1
ATOM 688 O O . VAL A 1 89 ? -6.306 -9.589 -0.002 1.00 96.62 89 VAL A O 1
ATOM 691 N N . ASP A 1 90 ? -7.900 -10.054 -1.502 1.00 97.31 90 ASP A N 1
ATOM 692 C CA . ASP A 1 90 ? -6.974 -10.400 -2.584 1.00 97.31 90 ASP A CA 1
ATOM 693 C C . ASP A 1 90 ? -6.051 -9.261 -3.027 1.00 97.31 90 ASP A C 1
ATOM 695 O O . ASP A 1 90 ? -5.001 -9.527 -3.619 1.00 97.31 90 ASP A O 1
ATOM 699 N N . PHE A 1 91 ? -6.450 -8.009 -2.784 1.00 98.06 91 PHE A N 1
ATOM 700 C CA . PHE A 1 91 ? -5.756 -6.803 -3.240 1.00 98.06 91 PHE A CA 1
ATOM 701 C C . PHE A 1 91 ? -4.709 -6.269 -2.253 1.00 98.06 91 PHE A C 1
ATOM 703 O O . PHE A 1 91 ? -4.097 -5.232 -2.519 1.00 98.06 91 PHE A O 1
ATOM 710 N N . LEU A 1 92 ? -4.498 -6.946 -1.122 1.00 98.25 92 LEU A N 1
ATOM 711 C CA . LEU A 1 92 ? -3.529 -6.553 -0.104 1.00 98.25 92 LEU A CA 1
ATOM 712 C C . LEU A 1 92 ? -2.502 -7.669 0.092 1.00 98.25 92 LEU A C 1
ATOM 714 O O . LEU A 1 92 ? -2.780 -8.678 0.735 1.00 98.25 92 LEU A O 1
ATOM 718 N N . LEU A 1 93 ? -1.294 -7.494 -0.445 1.00 98.50 93 LEU A N 1
ATOM 719 C CA . LEU A 1 93 ? -0.208 -8.443 -0.214 1.00 98.50 93 LEU A CA 1
ATOM 720 C C . LEU A 1 93 ? 0.608 -8.026 1.006 1.00 98.50 93 LEU A C 1
ATOM 722 O O . LEU A 1 93 ? 1.262 -6.982 1.002 1.00 98.50 93 LEU A O 1
ATOM 726 N N . LYS A 1 94 ? 0.647 -8.896 2.011 1.00 97.94 94 LYS A N 1
ATOM 727 C CA . LYS A 1 94 ? 1.521 -8.741 3.172 1.00 97.94 94 LYS A CA 1
ATOM 728 C C . LYS A 1 94 ? 2.747 -9.631 3.012 1.00 97.94 94 LYS A C 1
ATOM 730 O O . LYS A 1 94 ? 2.615 -10.833 2.790 1.00 97.94 94 LYS A O 1
ATOM 735 N N . ILE A 1 95 ? 3.934 -9.049 3.128 1.00 98.19 95 ILE A N 1
ATOM 736 C CA . ILE A 1 95 ? 5.202 -9.785 3.181 1.00 98.19 95 ILE A CA 1
ATOM 737 C C . ILE A 1 95 ? 5.861 -9.596 4.559 1.00 98.19 95 ILE A C 1
ATOM 739 O O . ILE A 1 95 ? 5.545 -8.631 5.254 1.00 98.19 95 ILE A O 1
ATOM 743 N N . PRO A 1 96 ? 6.779 -10.478 4.991 1.00 97.94 96 PRO A N 1
ATOM 744 C CA . PRO A 1 96 ? 7.357 -10.364 6.332 1.00 97.94 96 PRO A CA 1
ATOM 745 C C . PRO A 1 96 ? 8.158 -9.065 6.574 1.00 97.94 96 PRO A C 1
ATOM 747 O O . PRO A 1 96 ? 8.890 -8.598 5.698 1.00 97.94 96 PRO A O 1
ATOM 750 N N . ASN A 1 97 ? 8.098 -8.517 7.790 1.00 97.94 97 ASN A N 1
ATOM 751 C CA . ASN A 1 97 ? 8.843 -7.317 8.194 1.00 97.94 97 ASN A CA 1
ATOM 752 C C . ASN A 1 97 ? 10.272 -7.648 8.668 1.00 97.94 97 ASN A C 1
ATOM 754 O O . ASN A 1 97 ? 10.538 -7.774 9.857 1.00 97.94 97 ASN A O 1
ATOM 758 N N . ARG A 1 98 ? 11.202 -7.832 7.737 1.00 97.62 98 ARG A N 1
ATOM 759 C CA . ARG A 1 98 ? 12.605 -8.217 8.005 1.00 97.62 98 ARG A CA 1
ATOM 760 C C . ARG A 1 98 ? 13.502 -7.865 6.815 1.00 97.62 98 ARG A C 1
ATOM 762 O O . ARG A 1 98 ? 12.975 -7.495 5.769 1.00 97.62 98 ARG A O 1
ATOM 769 N N . GLU A 1 99 ? 14.817 -8.036 6.924 1.00 97.31 99 GLU A N 1
ATOM 770 C CA . GLU A 1 99 ? 15.770 -7.528 5.919 1.00 97.31 99 GLU A CA 1
ATOM 771 C C . GLU A 1 99 ? 15.795 -8.268 4.579 1.00 97.31 99 GLU A C 1
ATOM 773 O O . GLU A 1 99 ? 15.847 -7.642 3.522 1.00 97.31 99 GLU A O 1
ATOM 778 N N . ASP A 1 100 ? 15.681 -9.598 4.576 1.00 97.31 100 ASP A N 1
ATOM 779 C CA . ASP A 1 100 ? 15.611 -10.372 3.324 1.00 97.31 100 ASP A CA 1
ATOM 780 C C . ASP A 1 100 ? 14.237 -10.251 2.623 1.00 97.31 100 ASP A C 1
ATOM 782 O O . ASP A 1 100 ? 13.970 -10.905 1.610 1.00 97.31 100 ASP A O 1
ATOM 786 N N . ASN A 1 101 ? 13.411 -9.347 3.171 1.00 96.94 101 ASN A N 1
ATOM 787 C CA . ASN A 1 101 ? 12.301 -8.566 2.637 1.00 96.94 101 ASN A CA 1
ATOM 788 C C . ASN A 1 101 ? 11.784 -8.999 1.261 1.00 96.94 101 ASN A C 1
ATOM 790 O O . ASN A 1 101 ? 10.743 -9.647 1.116 1.00 96.94 101 ASN A O 1
ATOM 794 N N . ILE A 1 102 ? 12.575 -8.625 0.266 1.00 95.38 102 ILE A N 1
ATOM 795 C CA . ILE A 1 102 ? 12.302 -8.665 -1.162 1.00 95.38 102 ILE A CA 1
ATOM 796 C C . ILE A 1 102 ? 13.054 -9.817 -1.824 1.00 95.38 102 ILE A C 1
ATOM 798 O O . ILE A 1 102 ? 12.569 -10.381 -2.803 1.00 95.38 102 ILE A O 1
ATOM 802 N N . LEU A 1 103 ? 14.204 -10.212 -1.269 1.00 95.75 103 LEU A N 1
ATOM 803 C CA . LEU A 1 103 ? 15.033 -11.288 -1.804 1.00 95.75 103 LEU A CA 1
ATOM 804 C C . LEU A 1 103 ? 14.281 -12.619 -1.783 1.00 95.75 103 LEU A C 1
ATOM 806 O O . LEU A 1 103 ? 14.221 -13.305 -2.800 1.00 95.75 103 LEU A O 1
ATOM 810 N N . THR A 1 104 ? 13.645 -12.957 -0.659 1.00 97.38 104 THR A N 1
ATOM 811 C CA . THR A 1 104 ? 12.949 -14.246 -0.521 1.00 97.38 104 THR A CA 1
ATOM 812 C C . THR A 1 104 ? 11.514 -14.228 -1.053 1.00 97.38 104 THR A C 1
ATOM 814 O O . THR A 1 104 ? 10.945 -15.289 -1.280 1.00 97.38 104 THR A O 1
ATOM 817 N N . HIS A 1 105 ? 10.920 -13.049 -1.289 1.00 98.06 105 HIS A N 1
ATOM 818 C CA . HIS A 1 105 ? 9.501 -12.908 -1.671 1.00 98.06 105 HIS A CA 1
ATOM 819 C C . HIS A 1 105 ? 9.279 -12.219 -3.026 1.00 98.06 105 HIS A C 1
ATOM 821 O O . HIS A 1 105 ? 8.139 -11.982 -3.422 1.00 98.06 105 HIS A O 1
ATOM 827 N N . GLY A 1 106 ? 10.338 -11.941 -3.788 1.00 97.56 106 GLY A N 1
ATOM 828 C CA . GLY A 1 106 ? 10.231 -11.262 -5.080 1.00 97.56 106 GLY A CA 1
ATOM 829 C C . GLY A 1 106 ? 9.312 -11.973 -6.082 1.00 97.56 106 GLY A C 1
ATOM 830 O O . GLY A 1 106 ? 8.543 -11.316 -6.778 1.00 97.56 106 GLY A O 1
ATOM 831 N N . LYS A 1 107 ? 9.319 -13.317 -6.112 1.00 98.19 107 LYS A N 1
ATOM 832 C CA . LYS A 1 107 ? 8.404 -14.090 -6.973 1.00 98.19 107 LYS A CA 1
ATOM 833 C C . LYS A 1 107 ? 6.941 -13.882 -6.570 1.00 98.19 107 LYS A C 1
ATOM 835 O O . LYS A 1 107 ? 6.105 -13.672 -7.437 1.00 98.19 107 LYS A O 1
ATOM 840 N N . LEU A 1 108 ? 6.648 -13.886 -5.269 1.00 98.44 108 LEU A N 1
ATOM 841 C CA . LEU A 1 108 ? 5.301 -13.640 -4.749 1.00 98.44 108 LEU A CA 1
ATOM 842 C C . LEU A 1 108 ? 4.809 -12.230 -5.107 1.00 98.44 108 LEU A C 1
ATOM 844 O O . LEU A 1 108 ? 3.674 -12.073 -5.548 1.00 98.44 108 LEU A O 1
ATOM 848 N N . ILE A 1 109 ? 5.676 -11.222 -4.971 1.00 98.50 109 ILE A N 1
ATOM 849 C CA . ILE A 1 109 ? 5.384 -9.831 -5.354 1.00 98.50 109 ILE A CA 1
ATOM 850 C C . ILE A 1 109 ? 5.069 -9.732 -6.849 1.00 98.50 109 ILE A C 1
ATOM 852 O O . ILE A 1 109 ? 4.072 -9.122 -7.234 1.00 98.50 109 ILE A O 1
ATOM 856 N N . ARG A 1 110 ? 5.889 -10.365 -7.692 1.00 98.31 110 ARG A N 1
ATOM 857 C CA . ARG A 1 110 ? 5.655 -10.425 -9.136 1.00 98.31 110 ARG A CA 1
ATOM 858 C C . ARG A 1 110 ? 4.323 -11.097 -9.462 1.00 98.31 110 ARG A C 1
ATOM 860 O O . ARG A 1 110 ? 3.532 -10.542 -10.216 1.00 98.31 110 ARG A O 1
ATOM 867 N N . ASP A 1 111 ? 4.064 -12.272 -8.898 1.00 98.56 111 ASP A N 1
ATOM 868 C CA . ASP A 1 111 ? 2.842 -13.034 -9.169 1.00 98.56 111 ASP A CA 1
ATOM 869 C C . ASP A 1 111 ? 1.592 -12.252 -8.714 1.00 98.56 111 ASP A C 1
ATOM 871 O O . ASP A 1 111 ? 0.569 -12.248 -9.402 1.00 98.56 111 ASP A O 1
ATOM 875 N N . PHE A 1 112 ? 1.686 -11.518 -7.599 1.00 98.69 112 PHE A N 1
ATOM 876 C CA . PHE A 1 112 ? 0.661 -10.568 -7.163 1.00 98.69 112 PHE A CA 1
ATOM 877 C C . PHE A 1 112 ? 0.442 -9.446 -8.183 1.00 98.69 112 PHE A C 1
ATOM 879 O O . PHE A 1 112 ? -0.700 -9.228 -8.583 1.00 98.69 112 PHE A O 1
ATOM 886 N N . ALA A 1 113 ? 1.508 -8.792 -8.658 1.00 98.50 113 ALA A N 1
ATOM 887 C CA . ALA A 1 113 ? 1.411 -7.727 -9.657 1.00 98.50 113 ALA A CA 1
ATOM 888 C C . ALA A 1 113 ? 0.697 -8.195 -10.935 1.00 98.50 113 ALA A C 1
ATOM 890 O O . ALA A 1 113 ? -0.248 -7.555 -11.390 1.00 98.50 113 ALA A O 1
ATOM 891 N N . TYR A 1 114 ? 1.057 -9.370 -11.458 1.00 98.44 114 TYR A N 1
ATOM 892 C CA . TYR A 1 114 ? 0.389 -9.951 -12.627 1.00 98.44 114 TYR A CA 1
ATOM 893 C C . TYR A 1 114 ? -1.088 -10.264 -12.383 1.00 98.44 114 TYR A C 1
ATOM 895 O O . TYR A 1 114 ? -1.931 -10.005 -13.242 1.00 98.44 114 TYR A O 1
ATOM 903 N N . ARG A 1 115 ? -1.421 -10.813 -11.212 1.00 98.44 115 ARG A N 1
ATOM 904 C CA . ARG A 1 115 ? -2.802 -11.158 -10.847 1.00 98.44 115 ARG A CA 1
ATOM 905 C C . ARG A 1 115 ? -3.678 -9.921 -10.621 1.00 98.44 115 ARG A C 1
ATOM 907 O O . ARG A 1 115 ? -4.900 -10.020 -10.763 1.00 98.44 115 ARG A O 1
ATOM 914 N N . MET A 1 116 ? -3.066 -8.792 -10.267 1.00 98.56 116 MET A N 1
ATOM 915 C CA . MET A 1 116 ? -3.713 -7.495 -10.054 1.00 98.56 116 MET A CA 1
ATOM 916 C C . MET A 1 116 ? -3.743 -6.603 -11.298 1.00 98.56 116 MET A C 1
ATOM 918 O O . MET A 1 116 ? -4.400 -5.567 -11.270 1.00 98.56 116 MET A O 1
ATOM 922 N N . ARG A 1 117 ? -3.101 -7.008 -12.399 1.00 97.94 117 ARG A N 1
ATOM 923 C CA . ARG A 1 117 ? -3.015 -6.201 -13.619 1.00 97.94 117 ARG A CA 1
ATOM 924 C C . ARG A 1 117 ? -4.390 -5.758 -14.119 1.00 97.94 117 ARG A C 1
ATOM 926 O O . ARG A 1 117 ? -5.275 -6.591 -14.328 1.00 97.94 117 ARG A O 1
ATOM 933 N N . GLY A 1 118 ? -4.555 -4.451 -14.317 1.00 96.75 118 GLY A N 1
ATOM 934 C CA . GLY A 1 118 ? -5.814 -3.828 -14.740 1.00 96.75 118 GLY A CA 1
ATOM 935 C C . GLY A 1 118 ? -6.956 -3.882 -13.716 1.00 96.75 118 GLY A C 1
ATOM 936 O O . GLY A 1 118 ? -8.065 -3.456 -14.031 1.00 96.75 118 GLY A O 1
ATOM 937 N N . LYS A 1 119 ? -6.724 -4.393 -12.500 1.00 98.00 119 LYS A N 1
ATOM 938 C CA . LYS A 1 119 ? -7.716 -4.393 -11.419 1.00 98.00 119 LYS A CA 1
ATOM 939 C C . LYS A 1 119 ? -7.592 -3.124 -10.585 1.00 98.00 119 LYS A C 1
ATOM 941 O O . LYS A 1 119 ? -6.525 -2.515 -10.480 1.00 98.00 119 LYS A O 1
ATOM 946 N N . ARG A 1 120 ? -8.703 -2.740 -9.964 1.00 98.19 120 ARG A N 1
ATOM 947 C CA . ARG A 1 120 ? -8.757 -1.660 -8.981 1.00 98.19 120 ARG A CA 1
ATOM 948 C C . ARG A 1 120 ? -9.460 -2.144 -7.723 1.00 98.19 120 ARG A C 1
ATOM 950 O O . ARG A 1 120 ? -10.356 -2.981 -7.795 1.00 98.19 120 ARG A O 1
ATOM 957 N N . VAL A 1 121 ? -9.013 -1.634 -6.583 1.00 98.06 121 VAL A N 1
ATOM 958 C CA . VAL A 1 121 ? -9.666 -1.829 -5.290 1.00 98.06 121 VAL A CA 1
ATOM 959 C C . VAL A 1 121 ? -10.959 -1.035 -5.289 1.00 98.06 121 VAL A C 1
ATOM 961 O O . VAL A 1 121 ? -10.959 0.151 -5.620 1.00 98.06 121 VAL A O 1
ATOM 964 N N . ASP A 1 122 ? -12.048 -1.695 -4.912 1.00 96.56 122 ASP A N 1
ATOM 965 C CA . ASP A 1 122 ? -13.322 -1.023 -4.720 1.00 96.56 122 ASP A CA 1
ATOM 966 C C . ASP A 1 122 ? -13.233 -0.084 -3.510 1.00 96.56 122 ASP A C 1
ATOM 968 O O . ASP A 1 122 ? -12.886 -0.488 -2.393 1.00 96.56 122 ASP A O 1
ATOM 972 N N . ARG A 1 123 ? -13.548 1.190 -3.746 1.00 93.88 123 ARG A N 1
ATOM 973 C CA . ARG A 1 123 ? -13.518 2.223 -2.717 1.00 93.88 123 ARG A CA 1
ATOM 974 C C . ARG A 1 123 ? -14.499 1.915 -1.590 1.00 93.88 123 ARG A C 1
ATOM 976 O O . ARG A 1 123 ? -14.189 2.222 -0.441 1.00 93.88 123 ARG A O 1
ATOM 983 N N . GLU A 1 124 ? -15.646 1.314 -1.890 1.00 95.12 124 GLU A N 1
ATOM 984 C CA . GLU A 1 124 ? -16.667 1.008 -0.884 1.00 95.12 124 GLU A CA 1
ATOM 985 C C . GLU A 1 124 ? -16.186 -0.054 0.108 1.00 95.12 124 GLU A C 1
ATOM 987 O O . GLU A 1 124 ? -16.437 0.061 1.307 1.00 95.12 124 GLU A O 1
ATOM 992 N N . VAL A 1 125 ? -15.409 -1.032 -0.368 1.00 94.94 125 VAL A N 1
ATOM 993 C CA . VAL A 1 125 ? -14.838 -2.098 0.469 1.00 94.94 125 VAL A CA 1
ATOM 994 C C . VAL A 1 125 ? -13.805 -1.545 1.451 1.00 94.94 125 VAL A C 1
ATOM 996 O O . VAL A 1 125 ? -13.720 -2.006 2.588 1.00 94.94 125 VAL A O 1
ATOM 999 N N . ILE A 1 126 ? -13.013 -0.552 1.033 1.00 96.06 126 ILE A N 1
ATOM 1000 C CA . ILE A 1 126 ? -11.876 -0.072 1.828 1.00 96.06 126 ILE A CA 1
ATOM 1001 C C . ILE A 1 126 ? -12.179 1.171 2.670 1.00 96.06 126 ILE A C 1
ATOM 1003 O O . ILE A 1 126 ? -11.523 1.389 3.691 1.00 96.06 126 ILE A O 1
ATOM 1007 N N . ALA A 1 127 ? -13.179 1.974 2.290 1.00 95.12 127 ALA A N 1
ATOM 1008 C CA . ALA A 1 127 ? -13.534 3.218 2.975 1.00 95.12 127 ALA A CA 1
ATOM 1009 C C . ALA A 1 127 ? -13.719 3.075 4.502 1.00 95.12 127 ALA A C 1
ATOM 1011 O O . ALA A 1 127 ? -13.171 3.916 5.218 1.00 95.12 127 ALA A O 1
ATOM 1012 N N . PRO A 1 128 ? -14.363 2.018 5.045 1.00 95.50 128 PRO A N 1
ATOM 1013 C CA . PRO A 1 128 ? -14.510 1.856 6.498 1.00 95.50 128 PRO A CA 1
ATOM 1014 C C . PRO A 1 128 ? -13.181 1.780 7.270 1.00 95.50 128 PRO A C 1
ATOM 1016 O O . PRO A 1 128 ? -13.136 2.033 8.473 1.00 95.50 128 PRO A O 1
ATOM 1019 N N . TYR A 1 129 ? -12.088 1.430 6.593 1.00 95.12 129 TYR A N 1
ATOM 1020 C CA . TYR A 1 129 ? -10.786 1.217 7.219 1.00 95.12 129 TYR A CA 1
ATOM 1021 C C . TYR A 1 129 ? -9.868 2.430 7.098 1.00 95.12 129 TYR A C 1
ATOM 1023 O O . TYR A 1 129 ? -9.076 2.677 8.008 1.00 95.12 129 TYR A O 1
ATOM 1031 N N . ILE A 1 130 ? -9.974 3.190 6.004 1.00 94.81 130 ILE A N 1
ATOM 1032 C CA . ILE A 1 130 ? -9.017 4.256 5.669 1.00 94.81 130 ILE A CA 1
ATOM 1033 C C . ILE A 1 130 ? -9.612 5.668 5.682 1.00 94.81 130 ILE A C 1
ATOM 1035 O O . ILE A 1 130 ? -8.847 6.632 5.674 1.00 94.81 130 ILE A O 1
ATOM 1039 N N . ASP A 1 131 ? -10.941 5.816 5.683 1.00 94.25 131 ASP A N 1
ATOM 1040 C CA . ASP A 1 131 ? -11.580 7.133 5.630 1.00 94.25 131 ASP A CA 1
ATOM 1041 C C . ASP A 1 131 ? -11.440 7.865 6.973 1.00 94.25 131 ASP A C 1
ATOM 1043 O O . ASP A 1 131 ? -11.744 7.338 8.049 1.00 94.25 131 ASP A O 1
ATOM 1047 N N . SER A 1 132 ? -11.003 9.123 6.907 1.00 93.12 132 SER A N 1
ATOM 1048 C CA . SER A 1 132 ? -10.827 9.977 8.078 1.00 93.12 132 SER A CA 1
ATOM 1049 C C . SER A 1 132 ? -12.144 10.229 8.806 1.00 93.12 132 SER A C 1
ATOM 1051 O O . SER A 1 132 ? -12.138 10.352 10.028 1.00 93.12 132 SER A O 1
ATOM 1053 N N . LYS A 1 133 ? -13.277 10.241 8.091 1.00 94.19 133 LYS A N 1
ATOM 1054 C CA . LYS A 1 133 ? -14.605 10.377 8.706 1.00 94.19 133 LYS A CA 1
ATOM 1055 C C . LYS A 1 133 ? -14.909 9.231 9.664 1.00 94.19 133 LYS A C 1
ATOM 1057 O O . LYS A 1 133 ? -15.411 9.466 10.761 1.00 94.19 133 LYS A O 1
ATOM 1062 N N . GLU A 1 134 ? -14.577 8.005 9.272 1.00 93.88 134 GLU A N 1
ATOM 1063 C CA . GLU A 1 134 ? -14.815 6.827 10.104 1.00 93.88 134 GLU A CA 1
ATOM 1064 C C . GLU A 1 134 ? -13.852 6.792 11.297 1.00 93.88 134 GLU A C 1
ATOM 1066 O O . GLU A 1 134 ? -14.267 6.514 12.425 1.00 93.88 134 GLU A O 1
ATOM 1071 N N . LYS A 1 135 ? -12.590 7.194 11.098 1.00 93.31 135 LYS A N 1
ATOM 1072 C CA . LYS A 1 135 ? -11.633 7.366 12.205 1.00 93.31 135 LYS A CA 1
ATOM 1073 C C . LYS A 1 135 ? -12.075 8.431 13.199 1.00 93.31 135 LYS A C 1
ATOM 1075 O O . LYS A 1 135 ? -11.977 8.214 14.405 1.00 93.31 135 LYS A O 1
ATOM 1080 N N . GLU A 1 136 ? -12.609 9.546 12.715 1.00 96.88 136 GLU A N 1
ATOM 1081 C CA . GLU A 1 136 ? -13.115 10.606 13.580 1.00 96.88 136 GLU A CA 1
ATOM 1082 C C . GLU A 1 136 ? -14.318 10.141 14.395 1.00 96.88 136 GLU A C 1
ATOM 1084 O O . GLU A 1 136 ? -14.377 10.358 15.605 1.00 96.88 136 GLU A O 1
ATOM 1089 N N . ARG A 1 137 ? -15.245 9.420 13.761 1.00 96.62 137 ARG A N 1
ATOM 1090 C CA . ARG A 1 137 ? -16.394 8.829 14.447 1.00 96.62 137 ARG A CA 1
ATOM 1091 C C . ARG A 1 137 ? -15.950 7.891 15.574 1.00 96.62 137 ARG A C 1
ATOM 1093 O O . ARG A 1 137 ? -16.460 7.987 16.688 1.00 96.62 137 ARG A O 1
ATOM 1100 N N . GLN A 1 138 ? -14.978 7.014 15.315 1.00 94.56 138 GLN A N 1
ATOM 1101 C CA . GLN A 1 138 ? -14.417 6.112 16.330 1.00 94.56 138 GLN A CA 1
ATOM 1102 C C . GLN A 1 138 ? -13.735 6.880 17.469 1.00 94.56 138 GLN A C 1
ATOM 1104 O O . GLN A 1 138 ? -13.898 6.520 18.637 1.00 94.56 138 GLN A O 1
ATOM 1109 N N . ARG A 1 139 ? -13.019 7.964 17.146 1.00 96.06 139 ARG A N 1
ATOM 1110 C CA . ARG A 1 139 ? -12.373 8.840 18.128 1.00 96.06 139 ARG A CA 1
ATOM 1111 C C . ARG A 1 139 ? -13.384 9.512 19.056 1.00 96.06 139 ARG A C 1
ATOM 1113 O O . ARG A 1 139 ? -13.178 9.506 20.267 1.00 96.06 139 ARG A O 1
ATOM 1120 N N . LEU A 1 140 ? -14.483 10.039 18.516 1.00 97.88 140 LEU A N 1
ATOM 1121 C CA . LEU A 1 140 ? -15.549 10.655 19.314 1.00 97.88 140 LEU A CA 1
ATOM 1122 C C . LEU A 1 140 ? -16.198 9.642 20.265 1.00 97.88 140 LEU A C 1
ATOM 1124 O O . LEU A 1 140 ? -16.274 9.900 21.463 1.00 97.88 140 LEU A O 1
ATOM 1128 N N . VAL A 1 141 ? -16.546 8.449 19.767 1.00 97.56 141 VAL A N 1
ATOM 1129 C CA . VAL A 1 141 ? -17.090 7.357 20.598 1.00 97.56 141 VAL A CA 1
ATOM 1130 C C . VAL A 1 141 ? -16.113 6.954 21.707 1.00 97.56 141 VAL A C 1
ATOM 1132 O O . VAL A 1 141 ? -16.517 6.655 22.831 1.00 97.56 141 VAL A O 1
ATOM 1135 N N . PHE A 1 142 ? -14.813 6.924 21.414 1.00 97.25 142 PHE A N 1
ATOM 1136 C CA . PHE A 1 142 ? -13.797 6.663 22.428 1.00 97.25 142 PHE A CA 1
ATOM 1137 C C . PHE A 1 142 ? -13.781 7.755 23.506 1.00 97.25 142 PHE A C 1
ATOM 1139 O O . PHE A 1 142 ? -13.802 7.431 24.693 1.00 97.25 142 PHE A O 1
ATOM 1146 N N . PHE A 1 143 ? -13.806 9.035 23.128 1.00 98.06 143 PHE A N 1
ATOM 1147 C CA . PHE A 1 143 ? -13.832 10.138 24.093 1.00 98.06 143 PHE A CA 1
ATOM 1148 C C . PHE A 1 143 ? -15.094 10.150 24.957 1.00 98.06 143 PHE A C 1
ATOM 1150 O O . PHE A 1 143 ? -14.988 10.361 26.165 1.00 98.06 143 PHE A O 1
ATOM 1157 N N . GLU A 1 144 ? -16.261 9.851 24.390 1.00 97.81 144 GLU A N 1
ATOM 1158 C CA . GLU A 1 144 ? -17.505 9.702 25.155 1.00 97.81 144 GLU A CA 1
ATOM 1159 C C . GLU A 1 144 ? -17.365 8.637 26.251 1.00 97.81 144 GLU A C 1
ATOM 1161 O O . GLU A 1 144 ? -17.676 8.904 27.414 1.00 97.81 144 GLU A O 1
ATOM 1166 N N . LYS A 1 145 ? -16.783 7.471 25.928 1.00 97.31 145 LYS A N 1
ATOM 1167 C CA . LYS A 1 145 ? -16.513 6.408 26.914 1.00 97.31 145 LYS A CA 1
ATOM 1168 C C . LYS A 1 145 ? -15.590 6.873 28.039 1.00 97.31 145 LYS A C 1
ATOM 1170 O O . LYS A 1 145 ? -15.839 6.551 29.200 1.00 97.31 145 LYS A O 1
ATOM 1175 N N . ILE A 1 146 ? -14.535 7.623 27.719 1.00 96.94 146 ILE A N 1
ATOM 1176 C CA . ILE A 1 146 ? -13.610 8.162 28.727 1.00 96.94 146 ILE A CA 1
ATOM 1177 C C . ILE A 1 146 ? -14.326 9.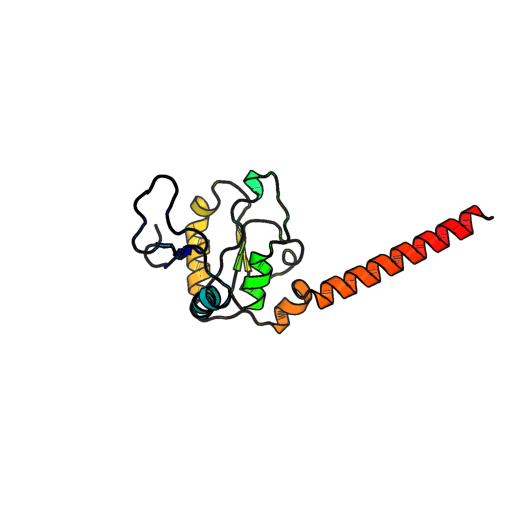160 29.644 1.00 96.94 146 ILE A C 1
ATOM 1179 O O . ILE A 1 146 ? -14.181 9.087 30.866 1.00 96.94 146 ILE A O 1
ATOM 1183 N N . ILE A 1 147 ? -15.149 10.049 29.083 1.00 96.81 147 ILE A N 1
ATOM 1184 C CA . ILE A 1 147 ? -15.942 11.016 29.855 1.00 96.81 147 ILE A CA 1
ATOM 1185 C C . ILE A 1 147 ? -16.916 10.290 30.793 1.00 96.81 147 ILE A C 1
ATOM 1187 O O . ILE A 1 147 ? -17.031 10.651 31.966 1.00 96.81 147 ILE A O 1
ATOM 1191 N N . GLU A 1 148 ? -17.605 9.255 30.315 1.00 96.25 148 GLU A N 1
ATOM 1192 C CA . GLU A 1 148 ? -18.511 8.453 31.142 1.00 96.25 148 GLU A CA 1
ATOM 1193 C C . GLU A 1 148 ? -17.788 7.729 32.282 1.00 96.25 148 GLU A C 1
ATOM 1195 O O . GLU A 1 148 ? -18.285 7.703 33.411 1.00 96.25 148 GLU A O 1
ATOM 1200 N N . GLN A 1 149 ? -16.613 7.155 32.015 1.00 94.56 149 GLN A N 1
ATOM 1201 C CA . GLN A 1 149 ? -15.795 6.506 33.040 1.00 94.56 149 GLN A CA 1
ATOM 1202 C C . GLN A 1 149 ? -15.333 7.507 34.101 1.00 94.56 149 GLN A C 1
ATOM 1204 O O . GLN A 1 149 ? -15.477 7.236 35.292 1.00 94.56 149 GLN A O 1
ATOM 1209 N N . ALA A 1 150 ? -14.863 8.687 33.690 1.00 93.81 150 ALA A N 1
ATOM 1210 C CA . ALA A 1 150 ? -14.454 9.743 34.612 1.00 93.81 150 ALA A CA 1
ATOM 1211 C C . ALA A 1 150 ? -15.611 10.192 35.522 1.00 93.81 150 ALA A C 1
ATOM 1213 O O . ALA A 1 150 ? -15.435 10.296 36.738 1.00 93.81 150 ALA A O 1
ATOM 1214 N N . LYS A 1 151 ? -16.818 10.377 34.963 1.00 93.75 151 LYS A N 1
ATOM 1215 C CA . LYS A 1 151 ? -18.027 10.708 35.740 1.00 93.75 151 LYS A CA 1
ATOM 1216 C C . LYS A 1 151 ? -18.346 9.642 36.790 1.00 93.75 151 LYS A C 1
ATOM 1218 O O . LYS A 1 151 ? -18.611 10.003 37.935 1.00 93.75 151 LYS A O 1
ATOM 1223 N N . LYS A 1 152 ? -18.284 8.353 36.425 1.00 89.56 152 LYS A N 1
ATOM 1224 C CA . LYS A 1 152 ? -18.532 7.217 37.338 1.00 89.56 152 LYS A CA 1
ATOM 1225 C C . LYS A 1 152 ? -17.499 7.128 38.464 1.00 89.56 152 LYS A C 1
ATOM 1227 O O . LYS A 1 152 ? -17.859 6.795 39.590 1.00 89.56 152 LYS A O 1
ATOM 1232 N N . THR A 1 153 ? -16.231 7.422 38.179 1.00 86.50 153 THR A N 1
ATOM 1233 C CA . THR A 1 153 ? -15.172 7.451 39.199 1.00 86.50 153 THR A CA 1
ATOM 1234 C C . THR A 1 153 ? -15.410 8.579 40.200 1.00 86.50 153 THR A C 1
ATOM 1236 O O . THR A 1 153 ? -15.386 8.330 41.400 1.00 86.50 153 THR A O 1
ATOM 1239 N N . LEU A 1 154 ? -15.742 9.786 39.727 1.00 82.06 154 LEU A N 1
ATOM 1240 C CA . LEU A 1 154 ? -16.019 10.941 40.589 1.00 82.06 154 LEU A CA 1
ATOM 1241 C C . LEU A 1 154 ? -17.198 10.699 41.542 1.00 82.06 154 LEU A C 1
ATOM 1243 O O . LEU A 1 154 ? -17.096 11.037 42.716 1.00 82.06 154 LEU A O 1
ATOM 1247 N N . THR A 1 155 ? -18.277 10.058 41.073 1.00 76.12 155 THR A N 1
ATOM 1248 C CA . THR A 1 155 ? -19.443 9.739 41.925 1.00 76.12 155 THR A CA 1
ATOM 1249 C C . THR A 1 155 ? -19.144 8.677 42.986 1.00 76.12 155 THR A C 1
ATOM 1251 O O . THR A 1 155 ? -19.806 8.652 44.016 1.00 76.12 155 THR A O 1
ATOM 1254 N N . ARG A 1 156 ? -18.155 7.800 42.762 1.00 69.50 156 ARG A N 1
ATOM 1255 C CA . ARG A 1 156 ? -17.735 6.776 43.736 1.00 69.50 156 ARG A CA 1
ATOM 1256 C C . ARG A 1 156 ? -16.787 7.298 44.814 1.00 69.50 156 ARG A C 1
ATOM 1258 O O . ARG A 1 156 ? -16.673 6.655 45.843 1.00 69.50 156 ARG A O 1
ATOM 1265 N N . THR A 1 157 ? -16.101 8.417 44.587 1.00 62.59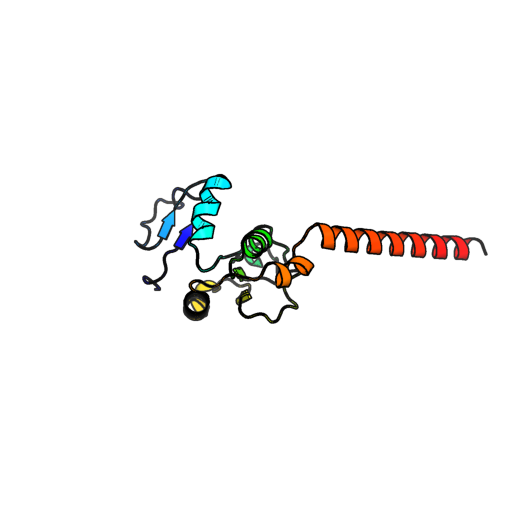 157 THR A N 1
ATOM 1266 C CA . THR A 1 157 ? -15.184 9.025 45.572 1.00 62.59 157 THR A CA 1
ATOM 1267 C C . THR A 1 157 ? -15.895 10.014 46.509 1.00 62.59 157 THR A C 1
ATOM 1269 O O . THR A 1 157 ? -15.299 10.470 47.476 1.00 62.59 157 THR A O 1
ATOM 1272 N N . THR A 1 158 ? -17.157 10.367 46.230 1.00 58.31 158 THR A N 1
ATOM 1273 C CA . THR A 1 158 ? -17.974 11.279 47.062 1.00 58.31 158 THR A CA 1
ATOM 1274 C C . THR A 1 158 ? -18.953 10.565 48.007 1.00 58.31 158 THR A C 1
ATOM 1276 O O . THR A 1 158 ? -19.739 11.239 48.673 1.00 58.31 158 THR A O 1
ATOM 1279 N N . LEU A 1 159 ? -18.908 9.230 48.064 1.00 50.66 159 LEU A N 1
ATOM 1280 C CA . LEU A 1 159 ? -19.633 8.361 49.003 1.00 50.66 159 LEU A CA 1
ATOM 1281 C C . LEU A 1 159 ? -18.628 7.674 49.930 1.00 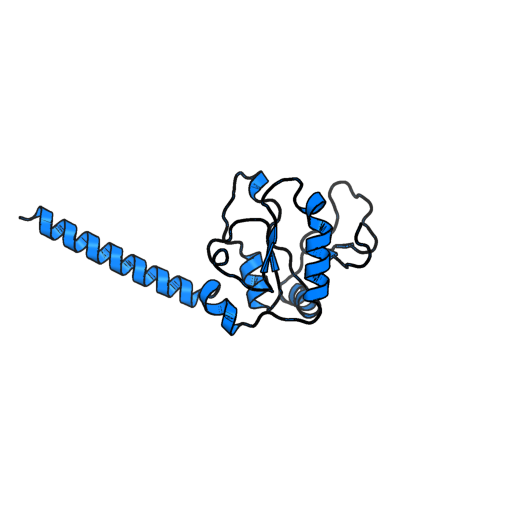50.66 159 LEU A C 1
ATOM 1283 O O . LEU A 1 159 ? -18.979 7.478 51.112 1.00 50.66 159 LEU A O 1
#

Secondary structure (DSSP, 8-state):
--TTS-EEESS-SS-GGGPPPPTTEEE--S--HHHHHHHHHH-S-EE--S-GGGGT-SEE--HHHHHHHHTT--EEESSEETTTTT---TTEEE--SSTTTTTTTHHHHHHHHHHHTT----HHHHHHHH-HHHHHHHHHHHHHHHHHHHHHHHHHH--

pLDDT: mean 94.75, std 6.84, range [50.66, 98.69]

Radius of gyration: 20.21 Å; chains: 1; bounding box: 46×31×67 Å

Sequence (159 aa):
MFPDLTVDIIGYGELPNKQPLPGNVILHGYLKSEDYLKIFAIADVAVSSLAPHRKGMDEASSLKSREYLAYGLPTILAYKDTDLDSLDVDFLLKIPNREDNILTHGKLIRDFAYRMRGKRVDREVIAPYIDSKEKERQRLVFFEKIIEQAKKTLTRTTL

Foldseek 3Di:
DCLVAAAEDEQDPADVPRDDDDPRYDYPHHDDPVVVVVVLVQALAEEFDQAPVVVVAQEDQGPRVLVSQQSFHQYEYAHQYPQCNPDDDLSYHYDHRDDCRCVVCVVVVVVSSVVSHPGGRDNVVCCCRRPVVNVVVVVVVVVVVVVVVVVVVVVVVVD